Protein AF-A0A820QYN8-F1 (afdb_monomer_lite)

Structure (mmCIF, N/CA/C/O backbone):
data_AF-A0A820QYN8-F1
#
_entry.id   AF-A0A820QYN8-F1
#
loop_
_atom_site.group_PDB
_atom_site.id
_atom_site.type_symbol
_atom_site.label_atom_id
_atom_site.label_alt_id
_atom_site.label_comp_id
_atom_site.label_asym_id
_atom_site.label_entity_id
_atom_site.label_seq_id
_atom_site.pdbx_PDB_ins_code
_atom_site.Cartn_x
_atom_site.Cartn_y
_atom_site.Cartn_z
_atom_site.occupancy
_atom_site.B_iso_or_equiv
_atom_site.auth_seq_id
_atom_site.auth_comp_id
_atom_site.auth_asym_id
_atom_site.auth_atom_id
_atom_site.pdbx_PDB_model_num
ATOM 1 N N . MET A 1 1 ? 4.384 -6.047 10.838 1.00 59.84 1 MET A N 1
ATOM 2 C CA . MET A 1 1 ? 5.425 -5.041 10.517 1.00 59.84 1 MET A CA 1
ATOM 3 C C . MET A 1 1 ? 5.297 -4.616 9.053 1.00 59.84 1 MET A C 1
ATOM 5 O O . MET A 1 1 ? 4.737 -5.399 8.292 1.00 59.84 1 MET A O 1
ATOM 9 N N . ILE A 1 2 ? 5.712 -3.405 8.653 1.00 77.44 2 ILE A N 1
ATOM 10 C CA . ILE A 1 2 ? 5.873 -3.054 7.231 1.00 77.44 2 ILE A CA 1
ATOM 11 C C . ILE A 1 2 ? 7.344 -3.280 6.924 1.00 77.44 2 ILE A C 1
ATOM 13 O O . ILE A 1 2 ? 8.186 -2.662 7.566 1.00 77.44 2 ILE A O 1
ATOM 17 N N . GLY A 1 3 ? 7.627 -4.180 5.990 1.00 71.75 3 GLY A N 1
ATOM 18 C CA . GLY A 1 3 ? 8.977 -4.366 5.474 1.00 71.75 3 GLY A CA 1
ATOM 19 C C . GLY A 1 3 ? 9.204 -3.477 4.258 1.00 71.75 3 GLY A C 1
ATOM 20 O O . GLY A 1 3 ? 8.243 -3.122 3.565 1.00 71.75 3 GLY A O 1
ATOM 21 N N . VAL A 1 4 ? 10.463 -3.126 3.990 1.00 76.12 4 VAL A N 1
ATOM 22 C CA . VAL A 1 4 ? 10.852 -2.334 2.817 1.00 76.12 4 VAL A CA 1
ATOM 23 C C . VAL A 1 4 ? 11.957 -3.053 2.044 1.00 76.12 4 VAL A C 1
ATOM 25 O O . VAL A 1 4 ? 12.972 -3.465 2.603 1.00 76.12 4 VAL A O 1
ATOM 28 N N . SER A 1 5 ? 11.763 -3.233 0.738 1.00 74.00 5 SER A N 1
ATOM 29 C CA . SER A 1 5 ? 12.774 -3.808 -0.150 1.00 74.00 5 SER A CA 1
ATOM 30 C C . SER A 1 5 ? 13.524 -2.662 -0.807 1.00 74.00 5 SER A C 1
ATOM 32 O O . SER A 1 5 ? 12.969 -1.956 -1.648 1.00 74.00 5 SER A O 1
ATOM 34 N N . THR A 1 6 ? 14.776 -2.464 -0.399 1.00 68.62 6 THR A N 1
ATOM 35 C CA . THR A 1 6 ? 15.638 -1.371 -0.882 1.00 68.62 6 THR A CA 1
ATOM 36 C C . THR A 1 6 ? 16.880 -1.862 -1.633 1.00 68.62 6 THR A C 1
ATOM 38 O O . THR A 1 6 ? 17.534 -1.061 -2.298 1.00 68.62 6 THR A O 1
ATOM 41 N N . ALA A 1 7 ? 17.197 -3.165 -1.589 1.00 60.94 7 ALA A N 1
ATOM 42 C CA . ALA A 1 7 ? 18.223 -3.795 -2.430 1.00 60.94 7 ALA A CA 1
ATOM 43 C C . ALA A 1 7 ? 17.856 -5.256 -2.778 1.00 60.94 7 ALA A C 1
ATOM 45 O O . ALA A 1 7 ? 17.125 -5.898 -2.015 1.00 60.94 7 ALA A O 1
ATOM 46 N N . PRO A 1 8 ? 18.383 -5.833 -3.880 1.00 53.44 8 PRO A N 1
ATOM 47 C CA . PRO A 1 8 ? 18.299 -7.271 -4.121 1.00 53.44 8 PRO A CA 1
ATOM 48 C C . PRO A 1 8 ? 18.949 -8.001 -2.940 1.00 53.44 8 PRO A C 1
ATOM 50 O O . PRO A 1 8 ? 20.140 -7.829 -2.686 1.00 53.44 8 PRO A O 1
ATOM 53 N N . ASN A 1 9 ? 18.164 -8.792 -2.206 1.00 50.81 9 ASN A N 1
ATOM 54 C CA . ASN A 1 9 ? 18.562 -9.519 -0.990 1.00 50.81 9 ASN A CA 1
ATOM 55 C C . ASN A 1 9 ? 18.739 -8.677 0.291 1.00 50.81 9 ASN A C 1
ATOM 57 O O . ASN A 1 9 ? 19.160 -9.230 1.305 1.00 50.81 9 ASN A O 1
ATOM 61 N N . ALA A 1 10 ? 18.377 -7.389 0.295 1.00 49.28 10 ALA A N 1
ATOM 62 C CA . ALA A 1 10 ? 18.251 -6.613 1.528 1.00 49.28 10 ALA A CA 1
ATOM 63 C C . ALA A 1 10 ? 16.767 -6.420 1.863 1.00 49.28 10 ALA A C 1
ATOM 65 O O . ALA A 1 10 ? 16.111 -5.501 1.371 1.00 49.28 10 ALA A O 1
ATOM 66 N N . ILE A 1 11 ? 16.240 -7.304 2.712 1.00 52.66 11 ILE A N 1
ATOM 67 C CA . ILE A 1 11 ? 15.111 -6.952 3.572 1.00 52.66 11 ILE A CA 1
ATOM 68 C C . ILE A 1 11 ? 15.733 -6.159 4.711 1.00 52.66 11 ILE A C 1
ATOM 70 O O . ILE A 1 11 ? 16.197 -6.723 5.700 1.00 52.66 11 ILE A O 1
ATOM 74 N N . LEU A 1 12 ? 15.835 -4.846 4.530 1.00 51.25 12 LEU A N 1
ATOM 75 C CA . LEU A 1 12 ? 15.938 -3.990 5.694 1.00 51.25 12 LEU A CA 1
ATOM 76 C C . LEU A 1 12 ? 14.508 -3.908 6.225 1.00 51.25 12 LEU A C 1
ATOM 78 O O . LEU A 1 12 ? 13.667 -3.199 5.674 1.00 51.25 12 LEU A O 1
ATOM 82 N N . ASP A 1 13 ? 14.219 -4.703 7.257 1.00 48.25 13 ASP A N 1
ATOM 83 C CA . ASP A 1 13 ? 13.090 -4.443 8.151 1.00 48.25 13 ASP A CA 1
ATOM 84 C C . ASP A 1 13 ? 13.400 -3.118 8.870 1.00 48.25 13 ASP A C 1
ATOM 86 O O . ASP A 1 13 ? 13.809 -3.068 10.028 1.00 48.25 13 ASP A O 1
ATOM 90 N N . GLU A 1 14 ? 13.289 -2.007 8.145 1.00 54.12 14 GLU A N 1
ATOM 91 C CA . GLU A 1 14 ? 13.155 -0.708 8.774 1.00 54.12 14 GLU A CA 1
ATOM 92 C C . GLU A 1 14 ? 11.762 -0.699 9.387 1.00 54.12 14 GLU A C 1
ATOM 94 O O . GLU A 1 14 ? 10.753 -0.565 8.695 1.00 54.12 14 GLU A O 1
ATOM 99 N N . PHE A 1 15 ? 11.710 -0.943 10.696 1.00 54.62 15 PHE A N 1
ATOM 100 C CA . PHE A 1 15 ? 10.470 -0.995 11.452 1.00 54.62 15 PHE A CA 1
ATOM 101 C C . PHE A 1 15 ? 9.797 0.378 11.431 1.00 54.62 15 PHE A C 1
ATOM 103 O O . PHE A 1 15 ? 10.059 1.253 12.257 1.00 54.62 15 PHE A O 1
ATOM 110 N N . ILE A 1 16 ? 8.912 0.578 10.462 1.00 63.69 16 ILE A N 1
ATOM 111 C CA . ILE A 1 16 ? 7.973 1.688 10.483 1.00 63.69 16 ILE A CA 1
ATOM 112 C C . ILE A 1 16 ? 6.838 1.253 11.404 1.00 63.69 16 ILE A C 1
ATOM 114 O O . ILE A 1 16 ? 6.244 0.203 11.184 1.00 63.69 16 ILE A O 1
ATOM 118 N N . ASN A 1 17 ? 6.527 2.044 12.431 1.00 65.00 17 ASN A N 1
ATOM 119 C CA . ASN A 1 17 ? 5.314 1.848 13.225 1.00 65.00 17 ASN A CA 1
ATOM 120 C C . ASN A 1 17 ? 4.097 2.226 12.372 1.00 65.00 17 ASN A C 1
ATOM 122 O O . ASN A 1 17 ? 4.022 3.339 11.849 1.00 65.00 17 ASN A O 1
ATOM 126 N N . PHE A 1 18 ? 3.117 1.335 12.248 1.00 70.69 18 PHE A N 1
ATOM 127 C CA . PHE A 1 18 ? 1.900 1.586 11.467 1.00 70.69 18 PHE A CA 1
ATOM 128 C C . PHE A 1 18 ? 0.708 0.868 12.088 1.00 70.69 18 PHE A C 1
ATOM 130 O O . PHE A 1 18 ? 0.834 -0.046 12.899 1.00 70.69 18 PHE A O 1
ATOM 137 N N . HIS A 1 19 ? -0.479 1.293 11.679 1.00 72.19 19 HIS A N 1
ATOM 138 C CA . HIS A 1 19 ? -1.741 0.699 12.092 1.00 72.19 19 HIS A CA 1
ATOM 139 C C . HIS A 1 19 ? -2.506 0.294 10.836 1.00 72.19 19 HIS A C 1
ATOM 141 O O . HIS A 1 19 ? -2.624 1.095 9.907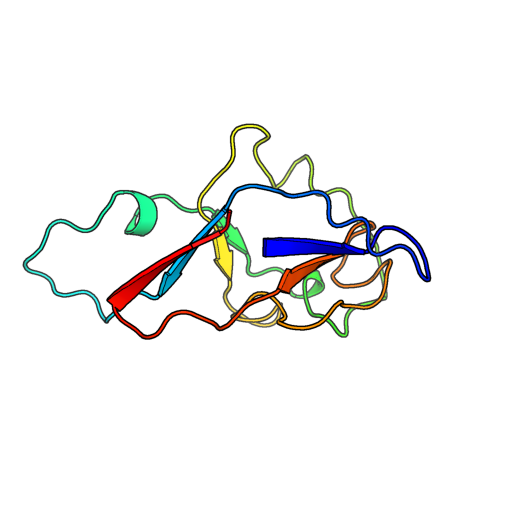 1.00 7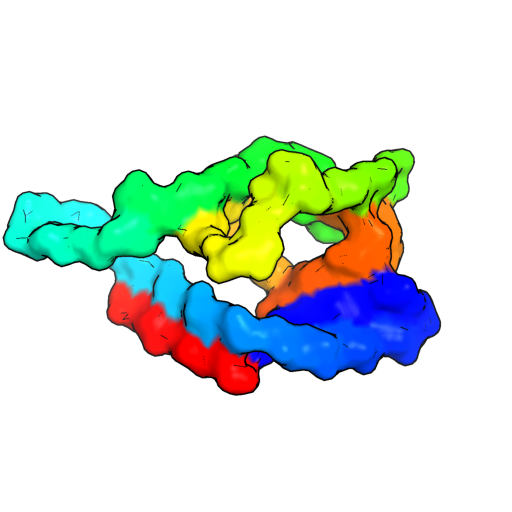2.19 19 HIS A O 1
ATOM 147 N N . ILE A 1 20 ? -3.045 -0.927 10.811 1.00 74.00 20 ILE A N 1
ATOM 148 C CA . ILE A 1 20 ? -3.988 -1.354 9.770 1.00 74.00 20 ILE A CA 1
ATOM 149 C C . ILE A 1 20 ? -5.361 -1.487 10.410 1.00 74.00 20 ILE A C 1
ATOM 151 O O . ILE A 1 20 ? -5.537 -2.168 11.422 1.00 74.00 20 ILE A O 1
ATOM 155 N N . ILE A 1 21 ? -6.334 -0.818 9.799 1.00 74.38 21 ILE A N 1
ATOM 156 C CA . ILE A 1 21 ? -7.734 -0.854 10.206 1.00 74.38 21 ILE A CA 1
ATOM 157 C C . ILE A 1 21 ? -8.524 -1.420 9.031 1.00 74.38 21 ILE A C 1
ATOM 159 O O . ILE A 1 21 ? -8.565 -0.810 7.963 1.00 74.38 21 ILE A O 1
ATOM 163 N N . ALA A 1 22 ? -9.168 -2.569 9.227 1.00 75.25 22 ALA A N 1
ATOM 164 C CA . ALA A 1 22 ? -10.146 -3.083 8.279 1.00 75.25 22 ALA A CA 1
ATOM 165 C C . ALA A 1 22 ? -11.534 -2.616 8.721 1.00 75.25 22 ALA A C 1
ATOM 167 O O . ALA A 1 22 ? -12.055 -3.044 9.750 1.00 75.25 22 ALA A O 1
ATOM 168 N N . LEU A 1 23 ? -12.137 -1.701 7.965 1.00 66.06 23 LEU A N 1
ATOM 169 C CA . LEU A 1 23 ? -13.450 -1.162 8.306 1.00 66.06 23 LEU A CA 1
ATOM 170 C C . LEU A 1 23 ? -14.557 -2.127 7.877 1.00 66.06 23 LEU A C 1
ATOM 172 O O . LEU A 1 23 ? -14.517 -2.684 6.782 1.00 66.06 23 LEU A O 1
ATOM 176 N N . LYS A 1 24 ? -15.564 -2.293 8.738 1.00 64.12 24 LYS A N 1
ATO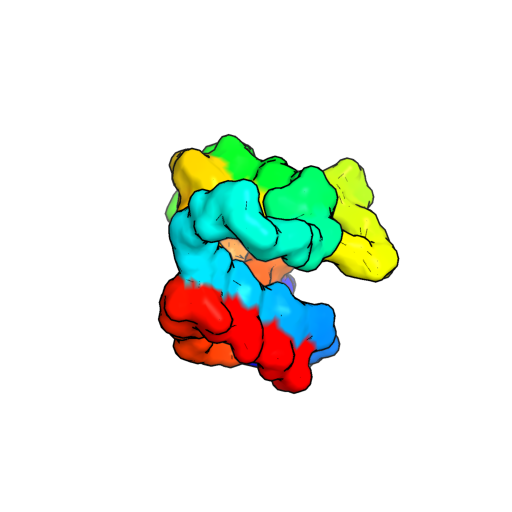M 177 C CA . LYS A 1 24 ? -16.875 -2.813 8.331 1.00 64.12 24 LYS A CA 1
ATOM 178 C C . LYS A 1 24 ? -17.689 -1.680 7.737 1.00 64.12 24 LYS A C 1
ATOM 180 O O . LYS A 1 24 ? -17.465 -0.526 8.102 1.00 64.12 24 LYS A O 1
ATOM 185 N N . ASP A 1 25 ? -18.605 -2.032 6.838 1.00 59.78 25 ASP A N 1
ATOM 186 C CA . ASP A 1 25 ? -19.537 -1.105 6.206 1.00 59.78 25 ASP A CA 1
ATOM 187 C C . ASP A 1 25 ? -20.044 -0.027 7.159 1.00 59.78 25 ASP A C 1
ATOM 189 O O . ASP A 1 25 ? -20.312 -0.278 8.338 1.00 59.78 25 ASP A O 1
ATOM 193 N N . CYS A 1 26 ? -20.154 1.172 6.585 1.00 55.12 26 CYS A N 1
ATOM 194 C CA . CYS A 1 26 ? -20.532 2.423 7.219 1.00 55.12 26 CYS A CA 1
ATOM 195 C C . CYS A 1 26 ? -21.809 2.247 8.049 1.00 55.12 26 CYS A C 1
ATOM 197 O O . CYS A 1 26 ? -22.925 2.371 7.545 1.00 55.12 26 CYS A O 1
ATOM 199 N N . HIS A 1 27 ? -21.659 1.938 9.336 1.00 53.44 27 HIS A N 1
ATOM 200 C CA . HIS A 1 27 ? -22.790 1.939 10.243 1.00 53.44 27 HIS A CA 1
ATOM 201 C C . HIS A 1 27 ? -23.103 3.407 10.550 1.00 53.44 27 HIS A C 1
ATOM 203 O O . HIS A 1 27 ? -22.435 4.042 11.365 1.00 53.44 27 HIS A O 1
ATOM 209 N N . LEU A 1 28 ? -24.100 3.938 9.837 1.00 54.62 28 LEU A N 1
ATOM 210 C CA . LEU A 1 28 ? -24.564 5.336 9.790 1.00 54.62 28 LEU A CA 1
ATOM 211 C C . LEU A 1 28 ? -24.990 5.945 11.145 1.00 54.62 28 LEU A C 1
ATOM 213 O O . LEU A 1 28 ? -25.520 7.052 11.177 1.00 54.62 28 LEU A O 1
ATOM 217 N N . THR A 1 29 ? -24.771 5.256 12.266 1.00 62.88 29 THR A N 1
ATOM 218 C CA . THR A 1 29 ? -25.175 5.690 13.611 1.00 62.88 29 THR A CA 1
ATOM 219 C C . THR A 1 29 ? -24.006 5.870 14.587 1.00 62.88 29 THR A C 1
ATOM 221 O O . THR A 1 29 ? -24.209 6.442 15.656 1.00 62.88 29 THR A O 1
ATOM 224 N N . ALA A 1 30 ? -22.775 5.468 14.237 1.00 67.31 30 ALA A N 1
ATOM 225 C CA . ALA A 1 30 ? -21.587 5.702 15.062 1.00 67.31 30 ALA A CA 1
ATOM 226 C C . ALA A 1 30 ? -20.653 6.726 14.401 1.00 67.31 30 ALA A C 1
ATOM 228 O O . ALA A 1 30 ? -20.318 6.609 13.222 1.00 67.31 30 ALA A O 1
ATOM 229 N N . LYS A 1 31 ? -20.197 7.728 15.167 1.00 68.44 31 LYS A N 1
ATOM 230 C CA . LYS A 1 31 ? -19.156 8.665 14.720 1.00 68.44 31 LYS A CA 1
ATOM 231 C C . LYS A 1 31 ? -17.896 7.862 14.390 1.00 68.44 31 LYS A C 1
ATOM 233 O O . LYS A 1 31 ? -17.213 7.388 15.296 1.00 68.44 31 LYS A O 1
ATOM 238 N N . LEU A 1 32 ? -17.605 7.706 13.100 1.00 68.69 32 LEU A N 1
ATOM 239 C CA . LEU A 1 32 ? -16.403 7.017 12.650 1.00 68.69 32 LEU A CA 1
ATOM 240 C C . LEU A 1 32 ? -15.147 7.754 13.159 1.00 68.69 32 LEU A C 1
ATOM 242 O O . LEU A 1 32 ? -15.162 8.989 13.263 1.00 68.69 32 LEU A O 1
ATOM 246 N N . PRO A 1 33 ? -14.052 7.034 13.463 1.00 75.19 33 PRO A N 1
ATOM 247 C CA . PRO A 1 33 ? -12.755 7.655 13.709 1.00 75.19 33 PRO A CA 1
ATOM 248 C C . PRO A 1 33 ? -12.375 8.604 12.566 1.00 75.19 33 PRO A C 1
ATOM 250 O O . PRO A 1 33 ? -12.719 8.353 11.411 1.00 75.19 33 PRO A O 1
ATOM 253 N N . SER A 1 34 ? -11.611 9.663 12.850 1.00 79.12 34 SER A N 1
ATOM 254 C CA . SER A 1 34 ? -11.134 10.591 11.806 1.00 79.12 34 SER A CA 1
ATOM 255 C C . SER A 1 34 ? -10.321 9.889 10.713 1.00 79.12 34 SER A C 1
ATOM 257 O O . SER A 1 34 ? -10.284 10.348 9.580 1.00 79.12 34 SER A O 1
ATOM 259 N N . THR A 1 35 ? -9.742 8.730 11.021 1.00 76.31 35 THR A N 1
ATOM 260 C CA . THR A 1 35 ? -9.041 7.840 10.083 1.00 76.31 35 THR A CA 1
ATOM 261 C C . THR A 1 35 ? -9.941 7.330 8.949 1.00 76.31 35 THR A C 1
ATOM 263 O O . THR A 1 35 ? -9.456 6.936 7.894 1.00 76.31 35 THR A O 1
ATOM 266 N N . CYS A 1 36 ? -11.263 7.359 9.147 1.00 76.50 36 CYS A N 1
ATOM 267 C CA . CYS A 1 36 ? -12.275 6.951 8.175 1.00 76.50 36 CYS A CA 1
ATOM 268 C C . CYS A 1 36 ? -12.786 8.107 7.310 1.00 76.50 36 CYS A C 1
ATOM 270 O O . CYS A 1 36 ? -13.570 7.862 6.397 1.00 76.50 36 CYS A O 1
ATOM 272 N N . SER A 1 37 ? -12.398 9.348 7.610 1.00 80.94 37 SER A N 1
ATOM 273 C CA . SER A 1 37 ? -12.823 10.549 6.878 1.00 80.94 37 SER A CA 1
ATOM 274 C C . SER A 1 37 ? -11.657 11.408 6.383 1.00 80.94 37 SER A C 1
ATOM 276 O O . SER A 1 37 ? -11.837 12.195 5.460 1.00 80.94 37 SER A O 1
ATOM 278 N N . SER A 1 38 ? -10.463 11.245 6.954 1.00 86.88 38 SER A N 1
ATOM 279 C CA . SER A 1 38 ? -9.236 11.942 6.577 1.00 86.88 38 SER A CA 1
ATOM 280 C C . SER A 1 38 ? -8.135 10.922 6.298 1.00 86.88 38 SER A C 1
ATOM 282 O O . SER A 1 38 ? -7.508 10.380 7.209 1.00 86.88 38 SER A O 1
ATOM 284 N N . PHE A 1 39 ? -7.941 10.636 5.014 1.00 89.25 39 PHE A N 1
ATOM 285 C CA . PHE A 1 39 ? -6.924 9.728 4.498 1.00 89.25 39 PHE A CA 1
ATOM 286 C C . PHE A 1 39 ? -6.501 10.160 3.091 1.00 89.25 39 PHE A C 1
ATOM 288 O O . PHE A 1 39 ? -7.280 10.761 2.348 1.00 89.25 39 PHE A O 1
ATOM 295 N N . LEU A 1 40 ? -5.277 9.812 2.708 1.00 91.56 40 LEU A N 1
ATOM 296 C CA . LEU A 1 40 ? -4.803 9.892 1.335 1.00 91.56 40 LEU A CA 1
ATOM 297 C C . LEU A 1 40 ? -5.301 8.676 0.552 1.00 91.56 40 LEU A C 1
ATOM 299 O O . LEU A 1 40 ? -5.152 7.534 0.986 1.00 91.56 40 LEU A O 1
ATOM 303 N N . THR A 1 41 ? -5.882 8.917 -0.618 1.00 92.56 41 THR A N 1
ATOM 304 C CA . THR A 1 41 ? -6.297 7.845 -1.526 1.00 92.56 41 THR A CA 1
ATOM 305 C C . THR A 1 41 ? -5.172 7.531 -2.503 1.00 92.56 41 THR A C 1
ATOM 307 O O . THR A 1 41 ? -4.696 8.423 -3.199 1.00 92.56 41 THR A O 1
ATOM 310 N N . ILE A 1 42 ? -4.783 6.261 -2.585 1.00 92.44 42 ILE A N 1
ATOM 311 C CA . ILE A 1 42 ? -3.826 5.752 -3.569 1.00 92.44 42 ILE A CA 1
ATOM 312 C C . ILE A 1 42 ? -4.611 4.971 -4.619 1.00 92.44 42 ILE A C 1
ATOM 314 O O . ILE A 1 42 ? -5.105 3.881 -4.345 1.00 92.44 42 ILE A O 1
ATOM 318 N N . ASN A 1 43 ? -4.744 5.573 -5.803 1.00 94.00 43 ASN A N 1
ATOM 319 C CA . ASN A 1 43 ? -5.434 5.029 -6.983 1.00 94.00 43 ASN A CA 1
ATOM 320 C C . ASN A 1 43 ? -4.520 5.010 -8.223 1.00 94.00 43 ASN A C 1
ATOM 322 O O . ASN A 1 43 ? -4.977 4.960 -9.361 1.00 94.00 43 ASN A O 1
ATOM 326 N N . ASP A 1 44 ? -3.215 5.152 -8.014 1.00 92.44 44 ASP A N 1
ATOM 327 C CA . ASP A 1 44 ? -2.244 5.233 -9.095 1.00 92.44 44 ASP A CA 1
ATOM 328 C C . ASP A 1 44 ? -1.941 3.814 -9.624 1.00 92.44 44 ASP A C 1
ATOM 330 O O . ASP A 1 44 ? -1.460 2.974 -8.856 1.00 92.44 44 ASP A O 1
ATOM 334 N N . PRO A 1 45 ? -2.205 3.516 -10.914 1.00 94.75 45 PRO A N 1
ATOM 335 C CA . PRO A 1 45 ? -1.933 2.206 -11.505 1.00 94.75 45 PRO A CA 1
ATOM 336 C C . PRO A 1 45 ? -0.463 1.786 -11.421 1.00 94.75 45 PRO A C 1
ATOM 338 O O . PRO A 1 45 ? -0.173 0.592 -11.434 1.00 94.75 45 PRO A O 1
ATOM 341 N N . THR A 1 46 ? 0.464 2.744 -11.316 1.00 93.69 46 THR A N 1
ATOM 342 C CA . THR A 1 46 ? 1.897 2.451 -11.196 1.00 93.69 46 THR A CA 1
ATOM 343 C C . THR A 1 46 ? 2.250 1.775 -9.872 1.00 93.69 46 THR A C 1
ATOM 345 O O . THR A 1 46 ? 3.304 1.162 -9.772 1.00 93.69 46 THR A O 1
ATOM 348 N N . ARG A 1 47 ? 1.358 1.801 -8.870 1.00 93.06 47 ARG A N 1
ATOM 349 C CA . ARG A 1 47 ? 1.564 1.172 -7.551 1.00 93.06 47 ARG A CA 1
ATOM 350 C C . ARG A 1 47 ? 1.303 -0.330 -7.512 1.00 93.06 47 ARG A C 1
ATOM 352 O O . ARG A 1 47 ? 1.440 -0.940 -6.456 1.00 93.06 47 ARG A O 1
ATOM 359 N N . ASN A 1 48 ? 0.952 -0.918 -8.650 1.00 94.62 48 ASN A N 1
ATOM 360 C CA . ASN A 1 48 ? 0.741 -2.350 -8.795 1.00 94.62 48 ASN A CA 1
ATOM 361 C C . ASN A 1 48 ? 2.057 -3.138 -8.628 1.00 94.62 48 ASN A C 1
ATOM 363 O O . ASN A 1 48 ? 3.102 -2.703 -9.111 1.00 94.62 48 ASN A O 1
ATOM 367 N N . THR A 1 49 ? 2.008 -4.323 -8.009 1.00 93.88 49 THR A N 1
ATOM 368 C CA . THR A 1 49 ? 3.190 -5.189 -7.801 1.00 93.88 49 THR A CA 1
ATOM 369 C C . THR A 1 49 ? 3.841 -5.678 -9.091 1.00 93.88 49 THR A C 1
ATOM 371 O O . THR A 1 49 ? 5.032 -5.981 -9.097 1.00 93.88 49 THR A O 1
ATOM 374 N N . GLU A 1 50 ? 3.086 -5.710 -10.186 1.00 93.88 50 GLU A N 1
ATOM 375 C CA . GLU A 1 50 ? 3.562 -6.091 -11.515 1.00 93.88 50 GLU A CA 1
ATOM 376 C C . GLU A 1 50 ? 4.086 -4.899 -12.326 1.00 93.88 50 GLU A C 1
ATOM 378 O O . GLU A 1 50 ? 4.620 -5.076 -13.422 1.00 93.88 50 GLU A O 1
ATOM 383 N N . TYR A 1 51 ? 3.947 -3.671 -11.821 1.00 94.50 51 TYR A N 1
ATOM 384 C CA . TYR A 1 51 ? 4.438 -2.488 -12.511 1.00 94.50 51 TYR A CA 1
ATOM 385 C C . TYR A 1 51 ? 5.946 -2.311 -12.299 1.00 94.50 51 TYR A C 1
ATOM 387 O O . TYR A 1 51 ? 6.402 -2.125 -11.173 1.00 94.50 51 TYR A O 1
ATOM 395 N N . THR A 1 52 ? 6.715 -2.309 -13.392 1.00 91.94 52 THR A N 1
ATOM 396 C CA . THR A 1 52 ? 8.189 -2.192 -13.371 1.00 91.94 52 THR A CA 1
ATOM 397 C C . THR A 1 52 ? 8.739 -1.189 -14.394 1.00 91.94 52 THR A C 1
ATOM 399 O O . THR A 1 52 ? 9.920 -1.230 -14.726 1.00 91.94 52 THR A O 1
ATOM 402 N N . ALA A 1 53 ? 7.885 -0.349 -14.989 1.00 92.06 53 ALA A N 1
ATOM 403 C CA . ALA A 1 53 ? 8.263 0.443 -16.165 1.00 92.06 53 ALA A CA 1
ATOM 404 C C . ALA A 1 53 ? 8.967 1.767 -15.828 1.00 92.06 53 ALA A C 1
ATOM 406 O O . ALA A 1 53 ? 9.890 2.167 -16.532 1.00 92.06 53 ALA A O 1
ATOM 407 N N . SER A 1 54 ? 8.528 2.465 -14.781 1.00 90.81 54 SER A N 1
ATOM 408 C CA . SER A 1 54 ? 9.119 3.736 -14.352 1.00 90.81 54 SER A CA 1
ATOM 409 C C . SER A 1 54 ? 9.163 3.829 -12.835 1.00 90.81 54 SER A C 1
ATOM 411 O O . SER A 1 54 ? 8.443 3.110 -12.148 1.00 90.81 54 SER A O 1
ATOM 413 N N . ILE A 1 55 ? 10.025 4.702 -12.318 1.00 89.94 55 ILE A N 1
ATOM 414 C CA . ILE A 1 55 ? 10.220 4.885 -10.883 1.00 89.94 55 ILE A CA 1
ATOM 415 C C . ILE A 1 55 ? 10.124 6.371 -10.555 1.00 89.94 55 ILE A C 1
ATOM 417 O O . ILE A 1 55 ? 10.739 7.198 -11.229 1.00 89.94 55 ILE A O 1
ATOM 421 N N . GLY A 1 56 ? 9.371 6.698 -9.508 1.00 87.38 56 GLY A N 1
ATOM 422 C CA . GLY A 1 56 ? 9.233 8.042 -8.964 1.00 87.38 56 GLY A CA 1
ATOM 423 C C . GLY A 1 56 ? 9.630 8.122 -7.491 1.00 87.38 56 GLY A C 1
ATOM 424 O O . GLY A 1 56 ? 9.816 7.113 -6.809 1.00 87.38 56 GLY A O 1
ATOM 425 N N . CYS A 1 57 ? 9.761 9.355 -7.004 1.00 86.25 57 CYS A N 1
ATOM 426 C CA . CYS A 1 57 ? 9.944 9.638 -5.587 1.00 86.25 57 CYS A CA 1
ATOM 427 C C . CYS A 1 57 ? 8.599 9.902 -4.911 1.00 86.25 57 CYS A C 1
ATOM 429 O O . CYS A 1 57 ? 7.808 10.717 -5.384 1.00 86.25 57 CYS A O 1
ATOM 431 N N . ASP A 1 58 ? 8.394 9.311 -3.737 1.00 84.06 58 ASP A N 1
ATOM 432 C CA . ASP A 1 58 ? 7.116 9.421 -3.032 1.00 84.06 58 ASP A CA 1
ATOM 433 C C . ASP A 1 58 ? 7.013 10.643 -2.103 1.00 84.06 58 ASP A C 1
ATOM 435 O O . ASP A 1 58 ? 5.981 10.865 -1.477 1.00 84.06 58 ASP A O 1
ATOM 439 N N . GLN A 1 59 ? 8.060 11.469 -2.021 1.00 82.38 59 GLN A N 1
ATOM 440 C CA . GLN A 1 59 ? 8.163 12.588 -1.069 1.00 82.38 59 GLN A CA 1
ATOM 441 C C . GLN A 1 59 ? 7.102 13.68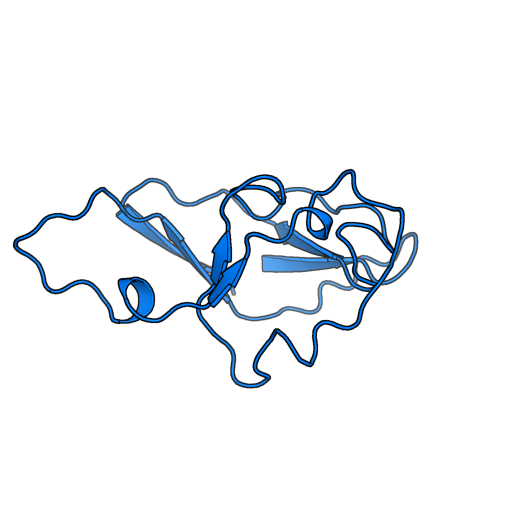0 -1.276 1.00 82.38 59 GLN A C 1
ATOM 443 O O . GLN A 1 59 ? 6.748 14.377 -0.332 1.00 82.38 59 GLN A O 1
ATOM 448 N N . SER A 1 60 ? 6.596 13.841 -2.502 1.00 83.06 60 SER A N 1
ATOM 449 C CA . SER A 1 60 ? 5.496 14.767 -2.807 1.00 83.06 60 SER A CA 1
ATOM 450 C C . SER A 1 60 ? 4.117 14.176 -2.508 1.00 83.06 60 SER A C 1
ATOM 452 O O . SER A 1 60 ? 3.144 14.916 -2.393 1.00 83.06 60 SER A O 1
ATOM 454 N N . THR A 1 61 ? 4.031 12.848 -2.394 1.00 84.06 61 THR A N 1
ATOM 455 C CA . THR A 1 61 ? 2.787 12.106 -2.158 1.00 84.06 61 THR A CA 1
ATOM 456 C C . THR A 1 61 ? 2.600 11.823 -0.672 1.00 84.06 61 THR A C 1
ATOM 458 O O . THR A 1 61 ? 1.489 11.951 -0.153 1.00 84.06 61 THR A O 1
ATOM 461 N N . PHE A 1 62 ? 3.680 11.463 0.036 1.00 83.81 62 PHE A N 1
ATOM 462 C CA . PHE A 1 62 ? 3.613 11.076 1.436 1.00 83.81 62 PHE A CA 1
ATOM 463 C C . PHE A 1 62 ? 4.129 12.133 2.420 1.00 83.81 62 PHE A C 1
ATOM 465 O O . PHE A 1 62 ? 5.240 12.638 2.299 1.00 83.81 62 PHE A O 1
ATOM 472 N N . SER A 1 63 ? 3.327 12.426 3.450 1.00 83.00 63 SER A N 1
ATOM 473 C CA . SER A 1 63 ? 3.729 13.265 4.581 1.00 83.00 63 SER A CA 1
ATOM 474 C C . SER A 1 63 ? 4.746 12.546 5.466 1.00 83.00 63 SER A C 1
ATOM 476 O O . SER A 1 63 ? 4.527 11.407 5.879 1.00 83.00 63 SER A O 1
ATOM 478 N N . SER A 1 64 ? 5.806 13.257 5.858 1.00 77.94 64 SER A N 1
ATOM 479 C CA . SER A 1 64 ? 6.803 12.777 6.825 1.00 77.94 64 SER A CA 1
ATOM 480 C C . SER A 1 64 ? 6.261 12.619 8.251 1.00 77.94 64 SER A C 1
ATOM 482 O O . SER A 1 64 ? 6.917 12.006 9.087 1.00 77.94 64 SER A O 1
ATOM 484 N N . LYS A 1 65 ? 5.063 13.143 8.549 1.00 80.38 65 LYS A N 1
ATOM 485 C CA . LYS A 1 65 ? 4.417 13.039 9.872 1.00 80.38 65 LYS A CA 1
ATOM 486 C C . LYS A 1 65 ? 3.547 11.786 10.040 1.00 80.38 65 LYS A C 1
ATOM 488 O O . LYS A 1 65 ? 2.903 11.636 11.075 1.00 80.38 65 LYS A O 1
ATOM 493 N N . GLY A 1 66 ? 3.514 10.912 9.033 1.00 77.62 66 GLY A N 1
ATOM 494 C CA . GLY A 1 66 ? 2.565 9.806 8.957 1.00 77.62 66 GLY A CA 1
ATOM 495 C C . GLY A 1 66 ? 1.172 10.280 8.533 1.00 77.62 66 GLY A C 1
ATOM 496 O O . GLY A 1 66 ? 0.761 11.412 8.792 1.00 77.62 66 GLY A O 1
ATOM 497 N N . GLN A 1 67 ? 0.445 9.417 7.830 1.00 84.75 67 GLN A N 1
ATOM 498 C CA . GLN A 1 67 ? -0.919 9.688 7.385 1.00 84.75 67 GLN A CA 1
ATOM 499 C C . GLN A 1 67 ? -1.675 8.385 7.147 1.00 84.75 67 GLN A C 1
ATOM 501 O O . GLN A 1 67 ? -1.073 7.354 6.849 1.00 84.75 67 GLN A O 1
ATOM 506 N N . TRP A 1 68 ? -2.999 8.449 7.225 1.00 87.44 68 TRP A N 1
ATOM 507 C CA . TRP A 1 68 ? -3.851 7.331 6.841 1.00 87.44 68 TRP A CA 1
ATOM 508 C C . TRP A 1 68 ? -3.897 7.201 5.325 1.00 87.44 68 TRP A C 1
ATOM 510 O O . TRP A 1 68 ? -4.041 8.202 4.626 1.00 87.44 68 TRP A O 1
ATOM 520 N N . ILE A 1 69 ? -3.780 5.973 4.828 1.00 88.62 69 ILE A N 1
ATOM 521 C CA . ILE A 1 69 ? -3.783 5.658 3.399 1.00 88.62 69 ILE A CA 1
ATOM 522 C C . ILE A 1 69 ? -4.924 4.685 3.106 1.00 88.62 69 ILE A C 1
ATOM 524 O O . ILE A 1 69 ? -5.144 3.732 3.853 1.00 88.62 69 ILE A O 1
ATOM 528 N N . ARG A 1 70 ? -5.627 4.910 1.995 1.00 91.31 70 ARG A N 1
ATOM 529 C CA . ARG A 1 70 ? -6.615 3.987 1.436 1.00 91.31 70 ARG A CA 1
ATOM 530 C C . ARG A 1 70 ? -6.200 3.580 0.023 1.00 91.31 70 ARG A C 1
ATOM 532 O O . ARG A 1 70 ? -6.137 4.428 -0.863 1.00 91.31 70 ARG A O 1
ATOM 539 N N . PHE A 1 71 ? -5.971 2.287 -0.183 1.00 91.69 71 PHE A N 1
ATOM 540 C CA . PHE A 1 71 ? -5.704 1.707 -1.499 1.00 91.69 71 PHE A CA 1
ATOM 541 C C . PHE A 1 71 ? -7.014 1.431 -2.237 1.00 91.69 71 PHE A C 1
ATOM 543 O O . PHE A 1 71 ? -7.913 0.800 -1.678 1.00 91.69 71 PHE A O 1
ATOM 550 N N . ILE A 1 72 ? -7.124 1.901 -3.477 1.00 92.25 72 ILE A N 1
ATOM 551 C CA . ILE A 1 72 ? -8.250 1.614 -4.369 1.00 92.25 72 ILE A CA 1
ATOM 552 C C . ILE A 1 72 ? -7.758 1.436 -5.812 1.00 92.25 72 ILE A C 1
ATOM 554 O O . ILE A 1 72 ? -6.682 1.898 -6.182 1.00 92.25 72 ILE A O 1
ATOM 558 N N . GLY A 1 73 ? -8.593 0.825 -6.651 1.00 95.00 73 GLY A N 1
ATOM 559 C CA . GLY A 1 73 ? -8.378 0.781 -8.097 1.00 95.00 73 GLY A CA 1
ATOM 560 C C . GLY A 1 73 ? -7.262 -0.160 -8.554 1.00 95.00 73 GLY A C 1
ATOM 561 O O . GLY A 1 73 ? -6.965 -1.165 -7.909 1.00 95.00 73 GLY A O 1
ATOM 562 N N . SER A 1 74 ? -6.685 0.130 -9.723 1.00 94.19 74 SER A N 1
ATOM 563 C CA . SER A 1 74 ? -5.826 -0.806 -10.472 1.00 94.19 74 SER A CA 1
ATOM 564 C C . SER A 1 74 ? -4.397 -0.937 -9.940 1.00 94.19 74 SER A C 1
ATOM 566 O O . SER A 1 74 ? -3.706 -1.898 -10.276 1.00 94.19 74 SER A O 1
ATOM 568 N N . GLY A 1 75 ? -3.958 -0.005 -9.090 1.00 92.12 75 GLY A N 1
ATOM 569 C CA . GLY A 1 75 ? -2.718 -0.146 -8.320 1.00 92.12 75 GLY A CA 1
ATOM 570 C C . GLY A 1 75 ? -2.802 -1.236 -7.245 1.00 92.12 75 GLY A C 1
ATOM 571 O O . GLY A 1 75 ? -1.781 -1.649 -6.711 1.00 92.12 75 GLY A O 1
ATOM 572 N N . GLY A 1 76 ? -4.013 -1.722 -6.952 1.00 92.69 76 GLY A N 1
ATOM 573 C CA . GLY A 1 76 ? -4.302 -2.681 -5.894 1.00 92.69 76 GLY A CA 1
ATOM 574 C C . GLY A 1 76 ? -5.212 -2.077 -4.827 1.00 92.69 76 GLY A C 1
ATOM 575 O O . GLY A 1 76 ? -5.256 -0.867 -4.617 1.00 92.69 76 GLY A O 1
ATOM 576 N N . THR A 1 77 ? -5.956 -2.936 -4.137 1.00 92.44 77 THR A N 1
ATOM 577 C CA . THR A 1 77 ? -6.859 -2.547 -3.037 1.00 92.44 77 THR A CA 1
ATOM 578 C C . THR A 1 77 ? -6.304 -2.910 -1.662 1.00 92.44 77 THR A C 1
ATOM 580 O O . THR A 1 77 ? -6.953 -2.668 -0.648 1.00 92.44 77 THR A O 1
ATOM 583 N N . LEU A 1 78 ? -5.117 -3.516 -1.620 1.00 89.69 78 LEU A N 1
ATOM 584 C CA . LEU A 1 78 ? -4.422 -3.967 -0.420 1.00 89.69 78 LEU A CA 1
ATOM 585 C C . LEU A 1 78 ? -2.920 -3.746 -0.611 1.00 89.69 78 LEU A C 1
ATOM 587 O O . LEU A 1 78 ? -2.410 -3.886 -1.721 1.00 89.69 78 LEU A O 1
ATOM 591 N N . ILE A 1 79 ? -2.213 -3.453 0.480 1.00 90.44 79 ILE A N 1
ATOM 592 C CA . ILE A 1 79 ? -0.751 -3.551 0.497 1.00 90.44 79 ILE A CA 1
ATOM 593 C C . ILE A 1 79 ? -0.355 -5.035 0.330 1.00 90.44 79 ILE A C 1
ATOM 595 O O . ILE A 1 79 ? -1.030 -5.900 0.901 1.00 90.44 79 ILE A O 1
ATOM 599 N N . PRO A 1 80 ? 0.689 -5.369 -0.449 1.00 90.94 80 PRO A N 1
ATOM 600 C CA . PRO A 1 80 ? 1.113 -6.756 -0.628 1.00 90.94 80 PRO A CA 1
ATOM 601 C C . PRO A 1 80 ? 1.516 -7.404 0.703 1.00 90.94 80 PRO A C 1
ATOM 603 O O . PRO A 1 80 ? 1.997 -6.730 1.612 1.00 90.94 80 PRO A O 1
ATOM 606 N N . LEU A 1 81 ? 1.314 -8.721 0.807 1.00 89.94 81 LEU A N 1
ATOM 607 C CA . LEU A 1 81 ? 1.672 -9.530 1.986 1.00 89.94 81 LEU A CA 1
ATOM 608 C C . LEU A 1 81 ? 3.044 -10.206 1.870 1.00 89.94 81 LEU A C 1
ATOM 610 O O . LEU A 1 81 ? 3.548 -10.785 2.828 1.00 89.94 81 LEU A O 1
ATOM 614 N N . SER A 1 82 ? 3.647 -10.130 0.689 1.00 87.19 82 SER A N 1
ATOM 615 C CA . SER A 1 82 ? 4.987 -10.620 0.390 1.00 87.19 82 SER A CA 1
ATOM 616 C C . SER A 1 82 ? 5.824 -9.491 -0.207 1.00 87.19 82 SER A C 1
ATOM 618 O O . SER A 1 82 ? 5.246 -8.606 -0.844 1.00 87.19 82 SER A O 1
ATOM 620 N N . PRO A 1 83 ? 7.159 -9.525 -0.063 1.00 86.62 83 PRO A N 1
ATOM 621 C CA . PRO A 1 83 ? 8.035 -8.518 -0.652 1.00 86.62 83 PRO A CA 1
ATOM 622 C C . PRO A 1 83 ? 7.826 -8.409 -2.174 1.00 86.62 83 PRO A C 1
ATOM 624 O O . PRO 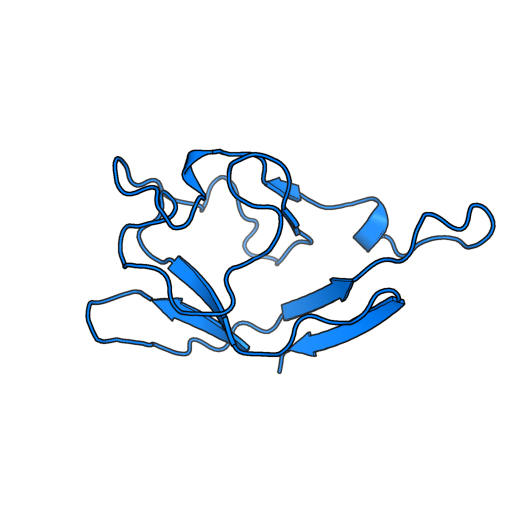A 1 83 ? 7.978 -9.417 -2.875 1.00 86.62 83 PRO A O 1
ATOM 627 N N . PRO A 1 84 ? 7.473 -7.225 -2.709 1.00 88.75 84 PRO A N 1
ATOM 628 C CA . PRO A 1 84 ? 7.500 -6.970 -4.142 1.00 88.75 84 PRO A CA 1
ATOM 629 C C . PRO A 1 84 ? 8.935 -6.966 -4.670 1.00 88.75 84 PRO A C 1
ATOM 631 O O . PRO A 1 84 ? 9.909 -6.944 -3.914 1.00 88.75 84 PRO A O 1
ATOM 634 N N . LYS A 1 85 ? 9.076 -6.949 -5.998 1.00 85.50 85 LYS A N 1
ATOM 635 C CA . LYS A 1 85 ? 10.378 -6.694 -6.620 1.00 85.50 85 LYS A CA 1
ATOM 636 C C . LYS A 1 85 ? 10.847 -5.285 -6.255 1.00 85.50 85 LYS A C 1
ATOM 638 O O . LYS A 1 85 ? 10.057 -4.345 -6.307 1.00 85.50 85 LYS A O 1
ATOM 643 N N . ILE A 1 86 ? 12.143 -5.146 -5.978 1.00 82.31 86 ILE A N 1
ATOM 644 C CA . ILE A 1 86 ? 12.797 -3.834 -5.963 1.00 82.31 86 ILE A CA 1
ATOM 645 C C . ILE A 1 86 ? 12.532 -3.098 -7.278 1.00 82.31 86 ILE A C 1
ATOM 647 O O . ILE A 1 86 ? 12.400 -3.740 -8.323 1.00 82.31 86 ILE A O 1
ATOM 651 N N . ASP A 1 87 ? 12.462 -1.766 -7.212 1.00 87.38 87 ASP A N 1
ATOM 652 C CA . ASP A 1 87 ? 12.183 -0.906 -8.365 1.00 87.38 87 ASP A CA 1
ATOM 653 C C . ASP A 1 87 ? 10.810 -1.206 -9.021 1.00 87.38 87 ASP A C 1
ATOM 655 O O . ASP A 1 87 ? 10.525 -0.776 -10.141 1.00 87.38 87 ASP A O 1
ATOM 659 N N . GLY A 1 88 ? 9.949 -1.951 -8.317 1.00 89.94 88 GLY A N 1
ATOM 660 C CA . GLY A 1 88 ? 8.556 -2.208 -8.661 1.00 89.94 88 GLY A CA 1
ATOM 661 C C . GLY A 1 88 ? 7.600 -1.201 -8.019 1.00 89.94 88 GLY A C 1
ATOM 662 O O . GLY A 1 88 ? 8.001 -0.312 -7.266 1.00 89.94 88 GLY A O 1
ATOM 663 N N . CYS A 1 89 ? 6.305 -1.321 -8.314 1.00 92.50 89 CYS A N 1
ATOM 664 C CA . CYS A 1 89 ? 5.256 -0.453 -7.758 1.00 92.50 89 CYS A CA 1
ATOM 665 C C . CYS A 1 89 ? 5.517 1.055 -7.962 1.00 92.50 89 CYS A C 1
ATOM 667 O O . CYS A 1 89 ? 5.078 1.884 -7.156 1.00 92.50 89 CYS A O 1
ATOM 669 N N . GLY A 1 90 ? 6.272 1.416 -9.004 1.00 91.88 90 GLY A N 1
ATOM 670 C CA . GLY A 1 90 ? 6.564 2.805 -9.339 1.00 91.88 90 GLY A CA 1
ATOM 671 C C . GLY A 1 90 ? 7.530 3.502 -8.376 1.00 91.88 90 GLY A C 1
ATOM 672 O O . GLY A 1 90 ? 7.612 4.727 -8.406 1.00 91.88 90 GLY A O 1
ATOM 673 N N . THR A 1 91 ? 8.246 2.772 -7.511 1.00 88.12 91 THR A N 1
ATOM 674 C CA . THR A 1 91 ? 9.120 3.342 -6.468 1.00 88.12 91 THR A CA 1
ATOM 675 C C . THR A 1 91 ? 10.427 2.559 -6.316 1.00 88.12 91 THR A C 1
ATOM 677 O O . THR A 1 91 ? 10.521 1.397 -6.698 1.00 88.12 91 THR A O 1
ATOM 680 N N . ARG A 1 92 ? 11.456 3.198 -5.743 1.00 84.62 92 ARG A N 1
ATOM 681 C CA . ARG A 1 92 ? 12.749 2.554 -5.429 1.00 84.62 92 ARG A CA 1
ATOM 682 C C . ARG A 1 92 ? 12.647 1.611 -4.229 1.00 84.62 92 ARG A C 1
ATOM 684 O O . ARG A 1 92 ? 13.365 0.622 -4.156 1.00 84.62 92 ARG A O 1
ATOM 691 N N . ALA A 1 93 ? 11.795 1.963 -3.267 1.00 84.62 93 ALA A N 1
ATOM 692 C CA . ALA A 1 93 ? 11.693 1.311 -1.969 1.00 84.62 93 ALA A CA 1
ATOM 693 C C . ALA A 1 93 ? 10.282 0.740 -1.804 1.00 84.62 93 ALA A C 1
ATOM 695 O O . ALA A 1 93 ? 9.354 1.444 -1.406 1.00 84.62 93 ALA A O 1
ATOM 696 N N . THR A 1 94 ? 10.101 -0.529 -2.164 1.00 86.25 94 THR A N 1
ATOM 697 C CA . THR A 1 94 ? 8.773 -1.153 -2.159 1.00 86.25 94 THR A CA 1
ATOM 698 C C . THR A 1 94 ? 8.415 -1.670 -0.775 1.00 86.25 94 THR A C 1
ATOM 700 O O . THR A 1 94 ? 9.194 -2.409 -0.174 1.00 86.25 94 THR A O 1
ATOM 703 N N . GLY A 1 95 ? 7.225 -1.324 -0.284 1.00 86.31 95 GLY A N 1
ATOM 704 C CA . GLY A 1 95 ? 6.720 -1.788 1.008 1.00 86.31 95 GLY A CA 1
ATOM 705 C C . GLY A 1 95 ? 5.812 -3.018 0.908 1.00 86.31 95 GLY A C 1
ATOM 706 O O . GLY A 1 95 ? 5.078 -3.169 -0.070 1.00 86.31 95 GLY A O 1
ATOM 707 N N . TRP A 1 96 ? 5.805 -3.856 1.945 1.00 88.88 96 TRP A N 1
ATOM 708 C CA . TRP A 1 96 ? 4.798 -4.909 2.150 1.00 88.88 96 TRP A CA 1
ATO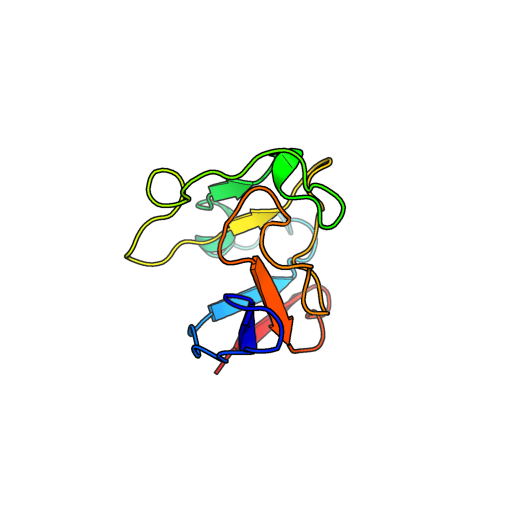M 709 C C . TRP A 1 96 ? 4.396 -5.009 3.614 1.00 88.88 96 TRP A C 1
ATOM 711 O O . TRP A 1 96 ? 5.135 -4.599 4.506 1.00 88.88 96 TRP A O 1
ATOM 721 N N . TYR A 1 97 ? 3.231 -5.590 3.874 1.00 88.62 97 TYR A N 1
ATOM 722 C CA . TYR A 1 97 ? 2.810 -5.926 5.223 1.00 88.62 97 TYR A CA 1
ATOM 723 C C . TYR A 1 97 ? 3.228 -7.353 5.573 1.00 88.62 97 TYR A C 1
ATOM 725 O O . TYR A 1 97 ? 2.702 -8.327 5.044 1.00 88.62 97 TYR A O 1
ATOM 733 N N . ASN A 1 98 ? 4.172 -7.468 6.503 1.00 85.00 98 ASN A N 1
ATOM 734 C CA . ASN A 1 98 ? 4.571 -8.725 7.115 1.00 85.00 98 ASN A CA 1
ATOM 735 C C . ASN A 1 98 ? 3.626 -9.034 8.289 1.00 85.00 98 ASN A C 1
ATOM 737 O O . ASN A 1 98 ? 3.876 -8.634 9.435 1.00 85.00 98 ASN A O 1
ATOM 741 N N . GLY A 1 99 ? 2.483 -9.645 7.975 1.00 84.12 99 GLY A N 1
ATOM 742 C CA . GLY A 1 99 ? 1.441 -10.000 8.935 1.00 84.12 99 GLY A CA 1
ATOM 743 C C . GLY A 1 99 ? 0.167 -10.514 8.264 1.00 84.12 99 GLY A C 1
ATOM 744 O O . GLY A 1 99 ? 0.086 -10.634 7.044 1.00 84.12 99 GLY A O 1
ATOM 745 N N . LEU A 1 100 ? -0.844 -10.820 9.075 1.00 86.88 100 LEU A N 1
ATOM 746 C CA . LEU A 1 100 ? -2.167 -11.216 8.591 1.00 86.88 100 LEU A CA 1
ATOM 747 C C . LEU A 1 100 ? -3.069 -9.991 8.489 1.00 86.88 100 LEU A C 1
ATOM 749 O O . LEU A 1 100 ? -3.178 -9.233 9.454 1.00 86.88 100 LEU A O 1
ATOM 753 N N . MET A 1 101 ? -3.727 -9.800 7.339 1.00 86.12 101 MET A N 1
ATOM 754 C CA . MET A 1 101 ? -4.681 -8.699 7.182 1.00 86.12 101 MET A CA 1
ATOM 755 C C . MET A 1 101 ? -5.767 -8.780 8.265 1.00 86.12 101 MET A C 1
ATOM 757 O O . MET A 1 101 ? -6.306 -9.869 8.493 1.00 86.12 101 MET A O 1
ATOM 761 N N . PRO A 1 102 ? -6.114 -7.658 8.921 1.00 86.00 102 PRO A N 1
ATOM 762 C CA . PRO A 1 102 ? -7.175 -7.654 9.914 1.00 86.00 102 PRO A CA 1
ATOM 763 C C . PRO A 1 102 ? -8.506 -8.089 9.298 1.00 86.00 102 PRO A C 1
ATOM 765 O O . PRO A 1 102 ? -8.823 -7.751 8.155 1.00 86.00 102 PRO A O 1
ATOM 768 N N . SER A 1 103 ? -9.314 -8.798 10.081 1.00 87.00 103 SER A N 1
ATOM 769 C CA . SER A 1 103 ? -10.703 -9.055 9.710 1.00 87.00 103 SER A CA 1
ATOM 770 C C . SER A 1 103 ? -11.523 -7.770 9.771 1.00 87.00 103 SER A C 1
ATOM 772 O O . SER A 1 103 ? -11.201 -6.829 10.490 1.00 87.00 103 SER A O 1
ATOM 774 N N . VAL A 1 104 ? -12.628 -7.734 9.037 1.00 80.75 104 VAL A N 1
ATOM 775 C CA . VAL A 1 104 ? -13.555 -6.602 9.031 1.00 80.75 104 VAL A CA 1
ATOM 776 C C . VAL A 1 104 ? -13.993 -6.225 10.460 1.00 80.75 104 VAL A C 1
ATOM 778 O O . VAL A 1 104 ? -14.556 -7.045 11.181 1.00 80.75 104 VAL A O 1
ATOM 781 N N . GLY A 1 105 ? -13.756 -4.972 10.858 1.00 74.12 105 GLY A N 1
ATOM 782 C CA . GLY A 1 105 ? -14.011 -4.449 12.206 1.00 74.12 105 GLY A CA 1
ATOM 783 C C . GLY A 1 105 ? -12.830 -4.568 13.179 1.00 74.12 105 GLY A C 1
ATOM 784 O O . GLY A 1 105 ? -12.950 -4.135 14.323 1.00 74.12 105 GLY A O 1
ATOM 785 N N . GLN A 1 106 ? -11.698 -5.127 12.745 1.00 79.81 106 GLN A N 1
ATOM 786 C CA . GLN A 1 106 ? -10.490 -5.280 13.550 1.00 79.81 106 GLN A CA 1
ATOM 787 C C . GLN A 1 106 ? -9.489 -4.148 13.279 1.00 79.81 106 GLN A C 1
ATOM 789 O O . GLN A 1 106 ? -9.229 -3.765 12.134 1.00 79.81 106 GLN A O 1
ATOM 794 N N . THR A 1 107 ? -8.865 -3.679 14.358 1.00 77.75 107 THR A N 1
ATOM 795 C CA . THR A 1 107 ? -7.662 -2.842 14.324 1.00 77.75 107 THR A CA 1
ATOM 796 C C . THR A 1 107 ? -6.476 -3.679 14.781 1.00 77.75 107 THR A C 1
ATOM 798 O O . THR A 1 107 ? -6.553 -4.340 15.817 1.00 77.75 107 THR A O 1
ATOM 801 N N . VAL A 1 108 ? -5.382 -3.648 14.022 1.00 80.62 108 VAL A N 1
ATOM 802 C CA . VAL A 1 108 ? -4.115 -4.286 14.400 1.00 80.62 108 VAL A CA 1
ATOM 803 C C . VAL A 1 108 ? -3.034 -3.218 14.489 1.00 80.62 108 VAL A C 1
ATOM 805 O O . VAL A 1 108 ? -2.812 -2.461 13.539 1.00 80.62 108 VAL A O 1
ATOM 808 N N . ASN A 1 109 ? -2.356 -3.180 15.634 1.00 74.88 109 ASN A N 1
ATOM 809 C CA . ASN A 1 109 ? -1.182 -2.342 15.840 1.00 74.88 109 ASN A CA 1
ATOM 810 C C . ASN A 1 109 ? 0.035 -3.094 15.290 1.00 74.88 109 ASN A C 1
ATOM 812 O O . ASN A 1 109 ? 0.331 -4.200 15.741 1.00 74.88 109 ASN A O 1
ATOM 816 N N . GLY A 1 110 ? 0.714 -2.522 14.299 1.00 65.06 110 GLY A N 1
ATOM 817 C CA . GLY A 1 110 ? 2.005 -3.009 13.833 1.00 65.06 110 GLY A CA 1
ATOM 818 C C . GLY A 1 110 ? 3.111 -2.393 14.681 1.00 65.06 110 GLY A C 1
ATOM 819 O O . GLY A 1 110 ? 3.483 -1.248 14.429 1.00 65.06 110 GLY A O 1
ATOM 820 N N . THR A 1 111 ? 3.583 -3.138 15.682 1.00 54.91 111 THR A N 1
ATOM 821 C CA . THR A 1 111 ? 4.866 -2.897 16.367 1.00 54.91 111 THR A CA 1
ATOM 822 C C . THR A 1 111 ? 6.007 -3.458 15.545 1.00 54.91 111 THR A C 1
ATOM 824 O O . THR A 1 111 ? 5.786 -4.568 15.001 1.00 54.91 111 THR A O 1
#

Secondary structure (DSSP, 8-state):
-EEEEEETTEEEEEEE-EEEE---S--TTS---GGGTS-EEE--GGGSTT--S--B-GGGTS-TT---EEE-GGG-SS--SSPPPTT-TTBSSEEEE-SPPPPTT-EEEE-

Foldseek 3Di:
DKWKDQDDPDRPPPPDWDKAAAADPDPVPDDDDVLVVFFQEDADLQQALPRQDAADDCPVPDDPVDGRYAYDHNSDRDFACDDRDASGRRHRMHIHDVDDHDDHRDMDTRD

pLDDT: mean 79.69, std 12.99, range [48.25, 95.0]

Radius of gyration: 14.6 Å; chains: 1; bounding box: 44×26×32 Å

Sequence (111 aa):
MIGVSTAPNAILDEFINFHIIALKDCHLTAKLPSTCSSFLTINDPTRNTEYTASIGCDQSTFSSKGQWIRFIGSGGTLIPLSPPKIDGCGTRATGWYNGLMPSVGQTVNGT

Organism: NCBI:txid392030